Protein AF-A0A351IXA3-F1 (afdb_monomer_lite)

Foldseek 3Di:
DPWDKPVRLLVLQVWDKDDDIDTADEEEADLVPAQESYEHQQADDPVDTSLVCQQVCVVGYQEYEECDDDPHPHMYTHHVHSVVSVVSVD

Sequence (90 aa):
MTPLSLRSIAFHLEGTLLGEDCVVDTVGIDSRTLPRGGLFVALIGERNDGHDFIPSLVGRAEAVICQRKVDADIPQIVVLDTVEALGKLA

Secondary structure (DSSP, 8-state):
---EEHHHHHHHTTPEEES---EESEEES-TTTPPTTEEEE--B-SS-BGGGGGGGGTTT-SEEEESS--SSSS-EEE-S-HHHHHHHH-

Structure (mmCIF, N/CA/C/O backbone):
data_AF-A0A351IXA3-F1
#
_entry.id   AF-A0A351IXA3-F1
#
loop_
_atom_site.group_PDB
_atom_site.id
_atom_site.type_symbol
_atom_site.label_atom_id
_atom_site.label_alt_id
_atom_site.label_comp_id
_atom_site.label_asym_id
_atom_site.label_entity_id
_atom_site.label_seq_id
_atom_site.pdbx_PDB_ins_code
_atom_site.Cartn_x
_atom_site.Cartn_y
_atom_site.Cartn_z
_atom_site.occupancy
_atom_site.B_iso_or_equiv
_atom_site.auth_seq_id
_atom_site.auth_comp_id
_atom_site.auth_asym_id
_atom_site.auth_atom_id
_atom_site.pdbx_PDB_model_num
ATOM 1 N N . MET A 1 1 ? -1.303 5.193 16.237 1.00 56.06 1 MET A N 1
ATOM 2 C CA . MET A 1 1 ? -1.796 5.552 14.894 1.00 56.06 1 MET A CA 1
ATOM 3 C C . MET A 1 1 ? -3.258 5.168 14.839 1.00 56.06 1 MET A C 1
ATOM 5 O O . MET A 1 1 ? -3.616 4.162 15.438 1.00 56.06 1 MET A O 1
ATOM 9 N N . THR A 1 2 ? -4.106 6.007 14.255 1.00 63.16 2 THR A N 1
ATOM 10 C CA . THR A 1 2 ? -5.534 5.707 14.120 1.00 63.16 2 THR A CA 1
ATOM 11 C C . THR A 1 2 ? -5.694 4.642 13.033 1.00 63.16 2 THR A C 1
ATOM 13 O O . THR A 1 2 ? -5.126 4.844 11.961 1.00 63.16 2 THR A O 1
ATOM 16 N N . PRO A 1 3 ? -6.415 3.537 13.277 1.00 74.25 3 PRO A N 1
ATOM 17 C CA . PRO A 1 3 ? -6.688 2.545 12.242 1.00 74.25 3 PRO A CA 1
ATOM 18 C C . PRO A 1 3 ? -7.365 3.205 11.033 1.00 74.25 3 PRO A C 1
ATOM 20 O O . PRO A 1 3 ? -8.360 3.919 11.195 1.00 74.25 3 PRO A O 1
ATOM 23 N N . LEU A 1 4 ? -6.821 2.991 9.833 1.00 85.94 4 LEU A N 1
ATOM 24 C CA . LEU A 1 4 ? -7.340 3.546 8.578 1.00 85.94 4 LEU A CA 1
ATOM 25 C C . LEU A 1 4 ? -7.863 2.417 7.693 1.00 85.94 4 LEU A C 1
ATOM 27 O O . LEU A 1 4 ? -7.203 1.391 7.543 1.00 85.94 4 LEU A O 1
ATOM 31 N N . SER A 1 5 ? -9.040 2.607 7.090 1.00 94.19 5 SER A N 1
ATOM 32 C CA . SER A 1 5 ? -9.554 1.649 6.111 1.00 94.19 5 SER A CA 1
ATOM 33 C C . SER A 1 5 ? -8.897 1.838 4.747 1.00 94.19 5 SER A C 1
ATOM 35 O O . SER A 1 5 ? -8.606 2.973 4.343 1.00 94.19 5 SER A O 1
ATOM 37 N N . LEU A 1 6 ? -8.721 0.747 4.001 1.00 95.56 6 LEU A N 1
ATOM 38 C CA . LEU A 1 6 ? -8.195 0.795 2.636 1.00 95.56 6 LEU A CA 1
ATOM 39 C C . LEU A 1 6 ? -9.033 1.696 1.741 1.00 95.56 6 LEU A C 1
ATOM 41 O O . LEU A 1 6 ? -8.483 2.408 0.909 1.00 95.56 6 LEU A O 1
ATOM 45 N N . ARG A 1 7 ? -10.355 1.712 1.920 1.00 96.19 7 ARG A N 1
ATOM 46 C CA . ARG A 1 7 ? -11.244 2.591 1.160 1.00 96.19 7 ARG A CA 1
ATOM 47 C C . ARG A 1 7 ? -10.962 4.070 1.411 1.00 96.19 7 ARG A C 1
ATOM 49 O O . ARG A 1 7 ? -10.985 4.854 0.465 1.00 96.19 7 ARG A O 1
ATOM 56 N N . SER A 1 8 ? -10.695 4.449 2.661 1.00 94.38 8 SER A N 1
ATOM 57 C CA . SER A 1 8 ? -10.344 5.830 3.014 1.00 94.38 8 SER A CA 1
ATOM 58 C C . SER A 1 8 ? -8.985 6.211 2.426 1.00 94.38 8 SER A C 1
ATOM 60 O O . SER A 1 8 ? -8.836 7.278 1.832 1.00 94.38 8 SER A O 1
ATOM 62 N N . ILE A 1 9 ? -8.016 5.295 2.514 1.00 94.81 9 ILE A N 1
ATOM 63 C CA . ILE A 1 9 ? -6.685 5.465 1.927 1.00 94.81 9 ILE A CA 1
ATOM 64 C C . ILE A 1 9 ? -6.787 5.608 0.406 1.00 94.81 9 ILE A C 1
ATOM 66 O O . ILE A 1 9 ? -6.288 6.577 -0.150 1.00 94.81 9 ILE A O 1
ATOM 70 N N . ALA A 1 10 ? -7.490 4.702 -0.272 1.00 96.19 10 ALA A N 1
ATOM 71 C CA . ALA A 1 10 ? -7.691 4.750 -1.716 1.00 96.19 10 ALA A CA 1
ATOM 72 C C . ALA A 1 10 ? -8.351 6.066 -2.149 1.00 96.19 10 ALA A C 1
ATOM 74 O O . ALA A 1 10 ? -7.891 6.688 -3.100 1.00 96.19 10 ALA A O 1
ATOM 75 N N . PHE A 1 11 ? -9.366 6.535 -1.416 1.00 94.81 11 PHE A N 1
ATOM 76 C CA . PHE A 1 11 ? -9.998 7.826 -1.682 1.00 94.81 11 PHE A CA 1
ATOM 77 C C . PHE A 1 11 ? -9.013 8.996 -1.550 1.00 94.81 11 PHE A C 1
ATOM 79 O O . PHE A 1 11 ? -8.967 9.854 -2.426 1.00 94.81 11 PHE A O 1
ATOM 86 N N . HIS A 1 12 ? -8.202 9.022 -0.488 1.00 94.50 12 HIS A N 1
ATOM 87 C CA . HIS A 1 12 ? -7.216 10.082 -0.264 1.00 94.50 12 HIS A CA 1
ATOM 88 C C . HIS A 1 12 ? -6.083 10.079 -1.301 1.00 94.50 12 HIS A C 1
ATOM 90 O O . HIS A 1 12 ? -5.576 11.132 -1.677 1.00 94.50 12 HIS A O 1
ATOM 96 N N . LEU A 1 13 ? -5.702 8.893 -1.772 1.00 95.31 13 LEU A N 1
ATOM 97 C CA . LEU A 1 13 ? -4.650 8.702 -2.768 1.00 95.31 13 LEU A CA 1
ATOM 98 C C . LEU A 1 13 ? -5.143 8.818 -4.211 1.00 95.31 13 LEU A C 1
ATOM 100 O O . LEU A 1 13 ? -4.345 8.627 -5.126 1.00 95.31 13 LEU A O 1
ATOM 104 N N . GLU A 1 14 ? -6.437 9.082 -4.418 1.00 95.38 14 GLU A N 1
ATOM 105 C CA . GLU A 1 14 ? -7.075 9.065 -5.743 1.00 95.38 14 GLU A CA 1
ATOM 106 C C . GLU A 1 14 ? -6.847 7.720 -6.468 1.00 95.38 14 GLU A C 1
ATOM 108 O O . GLU A 1 14 ? -6.748 7.637 -7.692 1.00 95.38 14 GLU A O 1
ATOM 113 N N . GLY A 1 15 ? -6.739 6.647 -5.679 1.00 95.38 15 GLY A N 1
ATOM 114 C CA . GLY A 1 15 ? -6.480 5.286 -6.118 1.00 95.38 15 GLY A CA 1
ATOM 115 C C . GLY A 1 15 ? -7.745 4.440 -6.222 1.00 95.38 15 GLY A C 1
ATOM 116 O O . GLY A 1 15 ? -8.808 4.759 -5.689 1.00 95.38 15 GLY A O 1
ATOM 117 N N . THR A 1 16 ? -7.615 3.301 -6.894 1.00 97.38 16 THR A N 1
ATOM 118 C CA . THR A 1 16 ? -8.683 2.306 -7.027 1.00 97.38 16 THR A CA 1
ATOM 119 C C . THR A 1 16 ? -8.424 1.132 -6.091 1.00 97.38 16 THR A C 1
ATOM 121 O O . THR A 1 16 ? -7.421 0.438 -6.238 1.00 97.38 16 THR A O 1
ATOM 124 N N . LEU A 1 17 ? -9.342 0.887 -5.152 1.00 97.44 17 LEU A N 1
ATOM 125 C CA . LEU A 1 17 ? -9.324 -0.315 -4.317 1.00 97.44 17 LEU A CA 1
ATOM 126 C C . LEU A 1 17 ? -9.807 -1.531 -5.122 1.00 97.44 17 LEU A C 1
ATOM 128 O O . LEU A 1 17 ? -10.910 -1.528 -5.670 1.00 97.44 17 LEU A O 1
ATOM 132 N N . LEU A 1 18 ? -8.987 -2.576 -5.150 1.00 96.88 18 LEU A N 1
ATOM 133 C CA . LEU A 1 18 ? -9.279 -3.899 -5.685 1.00 96.88 18 LEU A CA 1
ATOM 134 C C . LEU A 1 18 ? -9.252 -4.916 -4.539 1.00 96.88 18 LEU A C 1
ATOM 136 O O . LEU A 1 18 ? -8.257 -5.009 -3.825 1.00 96.88 18 LEU A O 1
ATOM 140 N N . GLY A 1 19 ? -10.314 -5.708 -4.398 1.00 94.69 19 GLY A N 1
ATOM 141 C CA . GLY A 1 19 ? -10.457 -6.676 -3.306 1.00 94.69 19 GLY A CA 1
ATOM 142 C C . GLY A 1 19 ? -11.306 -6.145 -2.152 1.00 94.69 19 GLY A C 1
ATOM 143 O O . GLY A 1 19 ? -12.106 -5.224 -2.331 1.00 94.69 19 GLY A O 1
ATOM 144 N N . GLU A 1 20 ? -11.170 -6.770 -0.985 1.00 93.00 20 GLU A N 1
ATOM 145 C CA . GLU A 1 20 ? -11.949 -6.426 0.207 1.00 93.00 20 GLU A CA 1
ATOM 146 C C . GLU A 1 20 ? -11.381 -5.198 0.932 1.00 93.00 20 GLU A C 1
ATOM 148 O O . GLU A 1 20 ? -10.174 -4.965 0.946 1.00 93.00 20 GLU A O 1
ATOM 153 N N . ASP A 1 21 ? -12.266 -4.402 1.537 1.00 94.81 21 ASP A N 1
ATOM 154 C CA . ASP A 1 21 ? -11.868 -3.295 2.408 1.00 94.81 21 ASP A CA 1
ATOM 155 C C . ASP A 1 21 ? -11.454 -3.852 3.773 1.00 94.81 21 ASP A C 1
ATOM 157 O O . ASP A 1 21 ? -12.206 -4.603 4.399 1.00 94.81 21 ASP A O 1
ATOM 161 N N . CYS A 1 22 ? -10.271 -3.473 4.244 1.00 92.75 22 CYS A N 1
ATOM 162 C CA . CYS A 1 22 ? -9.764 -3.856 5.555 1.00 92.75 22 CYS A CA 1
ATOM 163 C C . CYS A 1 22 ? -9.148 -2.651 6.269 1.00 92.75 22 CYS A C 1
ATOM 165 O O . CYS A 1 22 ? -9.039 -1.555 5.715 1.00 92.75 22 CYS A O 1
ATOM 167 N N . VAL A 1 23 ? -8.786 -2.846 7.531 1.00 92.94 23 VAL A N 1
ATOM 168 C CA . VAL A 1 23 ? -8.153 -1.823 8.359 1.00 92.94 23 VAL A CA 1
ATOM 169 C C . VAL A 1 23 ? -6.668 -2.126 8.462 1.00 92.94 23 VAL A C 1
ATOM 171 O O . VAL A 1 23 ? -6.289 -3.262 8.737 1.00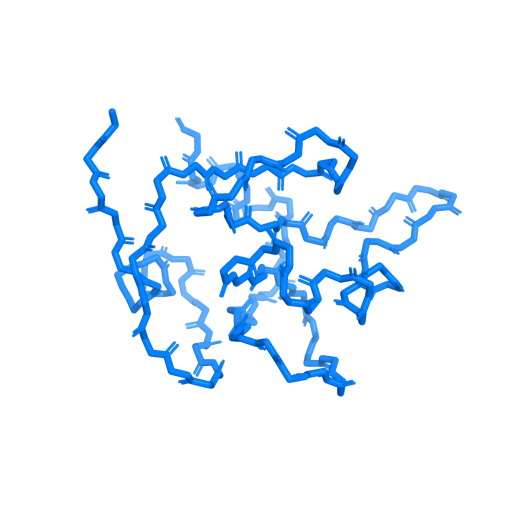 92.94 23 VAL A O 1
ATOM 174 N N . VAL A 1 24 ? -5.844 -1.100 8.270 1.00 92.50 24 VAL A N 1
ATOM 175 C CA . VAL A 1 24 ? -4.391 -1.185 8.409 1.00 92.50 24 VAL A CA 1
ATOM 176 C C . VAL A 1 24 ? -3.898 -0.237 9.492 1.00 92.50 24 VAL A C 1
ATOM 178 O O . VAL A 1 24 ? -4.405 0.878 9.656 1.00 92.50 24 VAL A O 1
ATOM 181 N N . ASP A 1 25 ? -2.879 -0.690 10.217 1.00 89.06 25 ASP A N 1
ATOM 182 C CA . ASP A 1 25 ? -2.316 0.040 11.358 1.00 89.06 25 ASP A CA 1
ATOM 183 C C . ASP A 1 25 ? -0.980 0.702 11.025 1.00 89.06 25 ASP A C 1
ATOM 185 O O . ASP A 1 25 ? -0.565 1.657 11.683 1.00 89.06 25 ASP A O 1
ATOM 189 N N . THR A 1 26 ? -0.281 0.173 10.020 1.00 89.50 26 THR A N 1
ATOM 190 C CA . THR A 1 26 ? 1.060 0.614 9.634 1.00 89.50 26 THR A CA 1
ATOM 191 C C . THR A 1 26 ? 1.217 0.607 8.124 1.00 89.50 26 THR A C 1
ATOM 193 O O . THR A 1 26 ? 0.593 -0.189 7.427 1.00 89.50 26 THR A O 1
ATOM 196 N N . VAL A 1 27 ? 2.076 1.490 7.622 1.00 91.94 27 VAL A N 1
ATOM 197 C CA . VAL A 1 27 ? 2.465 1.558 6.211 1.00 91.94 27 VAL A CA 1
ATOM 198 C C . VAL A 1 27 ? 3.971 1.333 6.132 1.00 91.94 27 VAL A C 1
ATOM 200 O O . VAL A 1 27 ? 4.718 1.880 6.945 1.00 91.94 27 VAL A O 1
ATOM 203 N N . GLY A 1 28 ? 4.432 0.530 5.175 1.00 91.69 28 GLY A N 1
ATOM 204 C CA . GLY A 1 28 ? 5.854 0.249 4.997 1.00 91.69 28 GLY A CA 1
ATOM 205 C C . GLY A 1 28 ? 6.231 -0.067 3.555 1.00 91.69 28 GLY A C 1
ATOM 206 O O . GLY A 1 28 ? 5.409 -0.506 2.761 1.00 91.69 28 GLY A O 1
ATOM 207 N N . ILE A 1 29 ? 7.502 0.156 3.222 1.00 91.56 29 ILE A N 1
ATOM 208 C CA . ILE A 1 29 ? 8.063 -0.045 1.871 1.00 91.56 29 ILE A CA 1
ATOM 209 C C . ILE A 1 29 ? 9.036 -1.231 1.801 1.00 91.56 29 ILE A C 1
ATOM 211 O O . ILE A 1 29 ? 9.502 -1.591 0.725 1.00 91.56 29 ILE A O 1
ATOM 215 N N . ASP A 1 30 ? 9.368 -1.838 2.945 1.00 89.50 30 ASP A N 1
ATOM 216 C CA . ASP A 1 30 ? 10.244 -3.007 3.034 1.00 89.50 30 ASP A CA 1
ATOM 217 C C . ASP A 1 30 ? 9.438 -4.203 3.550 1.00 89.50 30 ASP A C 1
ATOM 219 O O . ASP A 1 30 ? 9.004 -4.247 4.703 1.00 89.50 30 ASP A O 1
ATOM 223 N N . SER A 1 31 ? 9.240 -5.192 2.680 1.00 84.06 31 SER A N 1
ATOM 224 C CA . SER A 1 31 ? 8.485 -6.414 2.976 1.00 84.06 31 SER A CA 1
ATOM 225 C C . SER A 1 31 ? 9.115 -7.252 4.093 1.00 84.06 31 SER A C 1
ATOM 227 O O . SER A 1 31 ? 8.443 -8.099 4.681 1.00 84.06 31 SER A O 1
ATOM 229 N N . ARG A 1 32 ? 10.398 -7.025 4.410 1.00 85.00 32 ARG A N 1
ATOM 230 C CA . ARG A 1 32 ? 11.142 -7.757 5.446 1.00 85.00 32 ARG A CA 1
ATOM 231 C C . ARG A 1 32 ? 10.882 -7.227 6.852 1.00 85.00 32 ARG A C 1
ATOM 233 O O . ARG A 1 32 ? 11.105 -7.964 7.810 1.00 85.00 32 ARG A O 1
ATOM 240 N N . THR A 1 33 ? 10.455 -5.972 6.984 1.00 87.69 33 THR A N 1
ATOM 241 C CA . THR A 1 33 ? 10.228 -5.311 8.281 1.00 87.69 33 THR A CA 1
ATOM 242 C C . THR A 1 33 ? 8.764 -4.950 8.524 1.00 87.69 33 THR A C 1
ATOM 244 O O . THR A 1 33 ? 8.428 -4.520 9.627 1.00 87.69 33 THR A O 1
ATOM 247 N N . LEU A 1 34 ? 7.892 -5.143 7.528 1.00 89.12 34 LEU A N 1
ATOM 248 C CA . LEU A 1 34 ? 6.464 -4.872 7.641 1.00 89.12 34 LEU A CA 1
ATOM 249 C C . LEU A 1 34 ? 5.810 -5.806 8.683 1.00 89.12 34 LEU A C 1
ATOM 251 O O . LEU A 1 34 ? 5.905 -7.031 8.550 1.00 89.12 34 LEU A O 1
ATOM 255 N N . PRO A 1 35 ? 5.152 -5.265 9.724 1.00 86.31 35 PRO A N 1
ATOM 256 C CA . PRO A 1 35 ? 4.461 -6.077 10.716 1.00 86.31 35 PRO A CA 1
ATOM 257 C C . PRO A 1 35 ? 3.141 -6.636 10.159 1.00 86.31 35 PRO A C 1
ATOM 259 O O . PRO A 1 35 ? 2.633 -6.194 9.127 1.00 86.31 35 PRO A O 1
ATOM 262 N N . ARG A 1 36 ? 2.545 -7.590 10.888 1.00 83.06 36 ARG A N 1
ATOM 263 C CA . ARG A 1 36 ? 1.145 -7.993 10.661 1.00 83.06 36 ARG A CA 1
ATOM 264 C C . ARG A 1 36 ? 0.230 -6.774 10.801 1.00 83.06 36 ARG A C 1
ATOM 266 O O . ARG A 1 36 ? 0.505 -5.922 11.642 1.00 83.06 36 ARG A O 1
ATOM 273 N N . GLY A 1 37 ? -0.838 -6.693 10.009 1.00 83.94 37 GLY A N 1
ATOM 274 C CA . GLY A 1 37 ? -1.663 -5.478 9.963 1.00 83.94 37 GLY A CA 1
ATOM 275 C C . GLY A 1 37 ? -1.105 -4.377 9.045 1.00 83.94 37 GLY A C 1
ATOM 276 O O . GLY A 1 37 ? -1.605 -3.252 9.057 1.00 83.94 37 GLY A O 1
ATOM 277 N N . GLY A 1 38 ? -0.020 -4.657 8.313 1.00 92.19 38 GLY A N 1
ATOM 278 C CA . GLY A 1 38 ? 0.695 -3.670 7.510 1.00 92.19 38 GLY A CA 1
ATOM 279 C C . GLY A 1 38 ? 0.177 -3.516 6.080 1.00 92.19 38 GLY A C 1
ATOM 280 O O . GLY A 1 38 ? -0.223 -4.488 5.435 1.00 92.19 38 GLY A O 1
ATOM 281 N N . LEU A 1 39 ? 0.268 -2.283 5.582 1.00 94.69 39 LEU A N 1
ATOM 282 C CA . LEU A 1 39 ? 0.080 -1.886 4.190 1.00 94.69 39 LEU A CA 1
ATOM 283 C C . LEU A 1 39 ? 1.445 -1.742 3.511 1.00 94.69 39 LEU A C 1
ATOM 285 O O . LEU A 1 39 ? 2.239 -0.872 3.877 1.00 94.69 39 LEU A O 1
ATOM 289 N N . PHE A 1 40 ? 1.726 -2.584 2.519 1.00 95.81 40 PHE A N 1
ATOM 290 C CA . PHE A 1 40 ? 2.980 -2.515 1.767 1.00 95.81 40 PHE A CA 1
ATOM 291 C C . PHE A 1 40 ? 2.880 -1.537 0.594 1.00 95.81 40 PHE A C 1
ATOM 293 O O . PHE A 1 40 ? 1.929 -1.612 -0.173 1.00 95.81 40 PHE A O 1
ATOM 300 N N . VA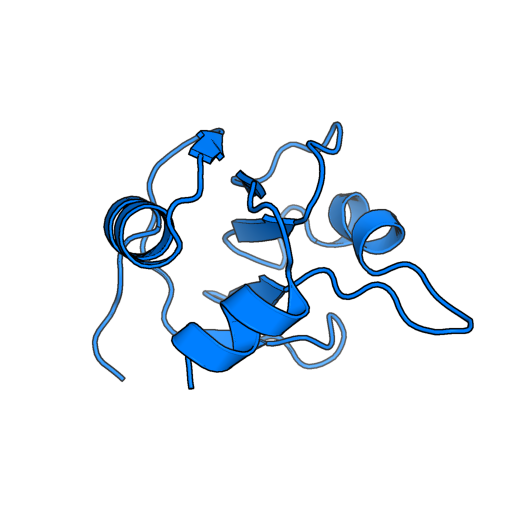L A 1 41 ? 3.873 -0.675 0.381 1.00 95.81 41 VAL A N 1
ATOM 301 C CA . VAL A 1 41 ? 3.939 0.206 -0.797 1.00 95.81 41 VAL A CA 1
ATOM 302 C C . VAL A 1 41 ? 4.978 -0.321 -1.784 1.00 95.81 41 VAL A C 1
ATOM 304 O O . VAL A 1 41 ? 6.179 -0.295 -1.515 1.00 95.81 41 VAL A O 1
ATOM 307 N N . ALA A 1 42 ? 4.514 -0.784 -2.943 1.00 95.56 42 ALA A N 1
ATOM 308 C CA . ALA A 1 42 ? 5.346 -1.330 -4.007 1.00 95.56 42 ALA A CA 1
ATOM 309 C C . ALA A 1 42 ? 6.030 -0.210 -4.807 1.00 95.56 42 ALA A C 1
ATOM 311 O O . ALA A 1 42 ? 5.523 0.241 -5.829 1.00 95.56 42 ALA A O 1
ATOM 312 N N . LEU A 1 43 ? 7.196 0.235 -4.337 1.00 93.56 43 LEU A N 1
ATOM 313 C CA . LEU A 1 43 ? 8.017 1.224 -5.039 1.00 93.56 43 LEU A CA 1
ATOM 314 C C . LEU A 1 43 ? 8.831 0.584 -6.171 1.00 93.56 43 LEU A C 1
ATOM 316 O O . LEU A 1 43 ? 9.391 -0.501 -6.007 1.00 93.56 43 LEU A O 1
ATOM 320 N N . ILE A 1 44 ? 8.968 1.295 -7.290 1.00 90.06 44 ILE A N 1
ATOM 321 C CA . ILE A 1 44 ? 9.911 0.945 -8.358 1.00 90.06 44 ILE A CA 1
ATOM 322 C C . ILE A 1 44 ? 11.241 1.648 -8.071 1.00 90.06 44 ILE A C 1
ATOM 324 O O . ILE A 1 44 ? 11.333 2.872 -8.136 1.00 90.06 44 ILE A O 1
ATOM 328 N N . GLY A 1 45 ? 12.268 0.878 -7.718 1.00 86.25 45 GLY A N 1
ATOM 329 C CA . GLY A 1 45 ? 13.636 1.370 -7.556 1.00 86.25 45 GLY A CA 1
ATOM 330 C C . GLY A 1 45 ? 14.494 1.112 -8.796 1.00 86.25 45 GLY A C 1
ATOM 331 O O . GLY A 1 45 ? 14.100 0.382 -9.699 1.00 86.25 45 GLY A O 1
ATOM 332 N N . GLU A 1 46 ? 15.723 1.639 -8.817 1.00 84.81 46 GLU A N 1
ATOM 333 C CA . GLU A 1 46 ? 16.643 1.455 -9.959 1.00 84.81 46 GLU A CA 1
ATOM 334 C C . GLU A 1 46 ? 17.005 -0.013 -10.241 1.00 84.81 46 GLU A C 1
ATOM 336 O O . GLU A 1 46 ? 17.347 -0.366 -11.366 1.00 84.81 46 GLU A O 1
AT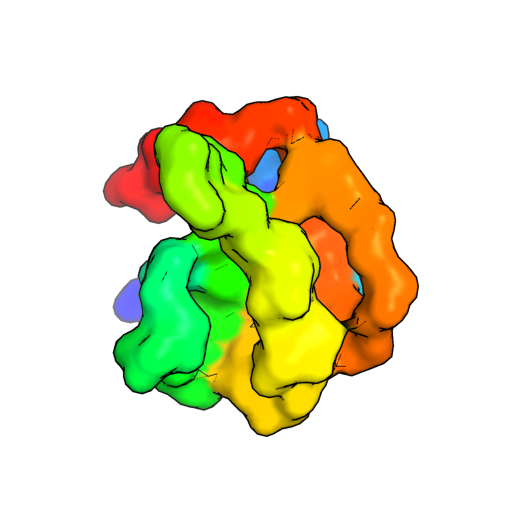OM 341 N N . ARG A 1 47 ? 16.982 -0.868 -9.209 1.00 86.75 47 ARG A N 1
ATOM 342 C CA . ARG A 1 47 ? 17.408 -2.276 -9.300 1.00 86.75 47 ARG A CA 1
ATOM 343 C C . ARG A 1 47 ? 16.303 -3.291 -9.042 1.00 86.75 47 ARG A C 1
ATOM 345 O O . ARG A 1 47 ? 16.479 -4.447 -9.401 1.00 86.75 47 ARG A O 1
ATOM 352 N N . ASN A 1 48 ? 15.225 -2.890 -8.376 1.00 87.81 48 ASN A N 1
ATOM 353 C CA . ASN A 1 48 ? 14.179 -3.796 -7.914 1.00 87.81 48 ASN A CA 1
ATOM 354 C C . ASN A 1 48 ? 12.815 -3.152 -8.142 1.00 87.81 48 ASN A C 1
ATOM 356 O O . ASN A 1 48 ? 12.640 -1.971 -7.835 1.00 87.81 48 ASN A O 1
ATOM 360 N N . ASP A 1 49 ? 11.855 -3.944 -8.604 1.00 91.00 49 ASP A N 1
ATOM 361 C CA . ASP A 1 49 ? 10.455 -3.552 -8.667 1.00 91.00 49 ASP A CA 1
ATOM 362 C C . ASP A 1 49 ? 9.706 -4.146 -7.459 1.00 91.00 49 ASP A C 1
ATOM 364 O O . ASP A 1 49 ? 9.614 -5.362 -7.294 1.00 91.00 49 ASP A O 1
ATOM 368 N N . GLY A 1 50 ? 9.162 -3.282 -6.596 1.00 89.88 50 GLY A N 1
ATOM 369 C CA . GLY A 1 50 ? 8.349 -3.663 -5.441 1.00 89.88 50 GLY A CA 1
ATOM 370 C C . GLY A 1 50 ? 7.163 -4.569 -5.791 1.00 89.88 50 GLY A C 1
ATOM 371 O O . GLY A 1 50 ? 6.729 -5.368 -4.960 1.00 89.88 50 GLY A O 1
ATOM 372 N N . HIS A 1 51 ? 6.655 -4.482 -7.023 1.00 93.50 51 HIS A N 1
ATOM 373 C CA . HIS A 1 51 ? 5.519 -5.272 -7.491 1.00 93.50 51 HIS A CA 1
ATOM 374 C C . HIS A 1 51 ? 5.838 -6.769 -7.555 1.00 93.50 51 HIS A C 1
ATOM 376 O O . HIS A 1 51 ? 4.958 -7.590 -7.295 1.00 93.50 51 HIS A O 1
ATOM 382 N N . ASP A 1 52 ? 7.098 -7.126 -7.816 1.00 93.44 52 ASP A N 1
ATOM 383 C CA . ASP A 1 52 ? 7.544 -8.521 -7.889 1.00 93.44 52 ASP A CA 1
ATOM 384 C C . ASP A 1 52 ? 7.450 -9.223 -6.523 1.00 93.44 52 ASP A C 1
ATOM 386 O O . ASP A 1 52 ? 7.381 -10.450 -6.442 1.00 93.44 52 ASP A O 1
ATOM 390 N N . PHE A 1 53 ? 7.388 -8.451 -5.433 1.00 90.81 53 PHE A N 1
ATOM 391 C CA . PHE A 1 53 ? 7.249 -8.976 -4.077 1.00 90.81 53 PHE A CA 1
ATOM 392 C C . PHE A 1 53 ? 5.794 -9.174 -3.644 1.00 90.81 53 PHE A C 1
ATOM 394 O O . PHE A 1 53 ? 5.568 -9.876 -2.657 1.00 90.81 53 PHE A O 1
ATOM 401 N N . ILE A 1 54 ? 4.807 -8.624 -4.360 1.00 94.00 54 ILE A N 1
ATOM 402 C CA . ILE A 1 54 ? 3.387 -8.694 -3.970 1.00 94.00 54 ILE A CA 1
ATOM 403 C C . ILE A 1 54 ? 2.905 -10.142 -3.753 1.00 94.00 54 ILE A C 1
ATOM 405 O O . ILE A 1 54 ? 2.300 -10.397 -2.710 1.00 94.00 54 ILE A O 1
ATOM 409 N N . PRO A 1 55 ? 3.223 -11.130 -4.617 1.00 94.31 55 PRO A N 1
ATOM 410 C CA . PRO A 1 55 ? 2.807 -12.516 -4.382 1.00 94.31 55 PRO A CA 1
ATOM 411 C C . PRO A 1 55 ? 3.364 -13.113 -3.081 1.00 94.31 55 PRO A C 1
ATOM 413 O O . PRO A 1 55 ? 2.723 -13.950 -2.453 1.00 94.31 55 PRO A O 1
ATOM 416 N N . SER A 1 56 ? 4.545 -12.665 -2.638 1.00 92.00 56 SER A N 1
ATOM 417 C CA . SER A 1 56 ? 5.165 -13.137 -1.391 1.00 92.00 56 SER A CA 1
ATOM 418 C C . SER A 1 56 ? 4.540 -12.538 -0.124 1.00 92.00 56 SER A C 1
ATOM 420 O O . SER A 1 56 ? 4.811 -13.016 0.980 1.00 92.00 56 SER A O 1
ATOM 422 N N . LEU A 1 57 ? 3.714 -11.499 -0.276 1.00 92.00 57 LEU A N 1
ATOM 423 C CA . LEU A 1 57 ? 3.058 -10.790 0.820 1.00 92.00 57 LEU A CA 1
ATOM 424 C C . LEU A 1 57 ? 1.688 -11.364 1.186 1.00 92.00 57 LEU A C 1
ATOM 426 O O . LEU A 1 57 ? 1.153 -10.996 2.232 1.00 92.00 57 LEU A O 1
ATOM 430 N N . VAL A 1 58 ? 1.146 -12.284 0.384 1.00 92.25 58 VAL A N 1
ATOM 431 C CA . VAL A 1 58 ? -0.113 -12.979 0.684 1.00 92.25 58 VAL A CA 1
ATOM 432 C C . VAL A 1 58 ? 0.004 -13.684 2.042 1.00 92.25 58 VAL A C 1
ATOM 434 O O . VAL A 1 58 ? 0.904 -14.495 2.270 1.00 92.25 58 VAL A O 1
ATOM 437 N N . GLY A 1 59 ? -0.876 -13.325 2.980 1.00 88.38 59 GLY A N 1
ATOM 438 C CA . GLY A 1 59 ? -0.862 -13.822 4.362 1.00 88.38 59 GLY A CA 1
ATOM 439 C C . GLY A 1 59 ? 0.213 -13.211 5.279 1.00 88.38 59 GLY A C 1
ATOM 440 O O . GLY A 1 59 ? 0.341 -13.637 6.430 1.00 88.38 59 GLY A O 1
ATOM 441 N N . ARG A 1 60 ? 0.995 -12.233 4.798 1.00 89.75 60 ARG A N 1
ATOM 442 C CA . ARG A 1 60 ? 1.979 -11.466 5.589 1.00 89.75 60 ARG A CA 1
ATOM 443 C C . ARG A 1 60 ? 1.575 -10.005 5.771 1.00 89.75 60 ARG A C 1
ATOM 445 O O . ARG A 1 60 ? 1.713 -9.488 6.876 1.00 89.75 60 ARG A O 1
ATOM 452 N N . ALA A 1 61 ? 1.106 -9.372 4.698 1.00 93.00 61 ALA A N 1
ATOM 453 C CA . ALA A 1 61 ? 0.540 -8.028 4.697 1.00 93.00 61 ALA A CA 1
ATOM 454 C C . ALA A 1 61 ? -0.986 -8.107 4.566 1.00 93.00 61 ALA A C 1
ATOM 456 O O . ALA A 1 61 ? -1.506 -9.070 4.003 1.00 93.00 61 ALA A O 1
ATOM 457 N N . GLU A 1 62 ? -1.688 -7.086 5.055 1.00 94.88 62 GLU A N 1
ATOM 458 C CA . GLU A 1 62 ? -3.147 -6.991 4.899 1.00 94.88 62 GLU A CA 1
ATOM 459 C C . GLU A 1 62 ? -3.534 -6.468 3.517 1.00 94.88 62 GLU A C 1
ATOM 461 O O . GLU A 1 62 ? -4.593 -6.800 2.995 1.00 94.88 62 GLU A O 1
ATOM 466 N N . ALA A 1 63 ? -2.679 -5.630 2.928 1.00 95.88 63 ALA A N 1
ATOM 467 C CA . ALA A 1 63 ? -2.917 -5.014 1.634 1.00 95.88 63 ALA A CA 1
ATOM 468 C C . ALA A 1 63 ? -1.628 -4.452 1.030 1.00 95.88 63 ALA A C 1
ATOM 470 O O . ALA A 1 63 ? -0.599 -4.318 1.706 1.00 95.88 63 ALA A O 1
ATOM 471 N N . VAL A 1 64 ? -1.709 -4.059 -0.241 1.00 96.81 64 VAL A N 1
ATOM 472 C CA . VAL A 1 64 ? -0.616 -3.403 -0.967 1.00 96.81 64 VAL A CA 1
ATOM 473 C C . VAL A 1 64 ? -1.081 -2.134 -1.689 1.00 96.81 64 VAL A C 1
ATOM 475 O O . VAL A 1 64 ? -2.207 -2.063 -2.169 1.00 96.81 64 VAL A O 1
ATOM 478 N N . ILE A 1 65 ? -0.206 -1.139 -1.816 1.00 96.94 65 ILE A N 1
ATOM 479 C CA . ILE A 1 65 ? -0.330 -0.019 -2.756 1.00 96.94 65 ILE A CA 1
ATOM 480 C C . ILE A 1 65 ? 0.609 -0.302 -3.926 1.00 96.94 65 ILE A C 1
ATOM 482 O O . ILE A 1 65 ? 1.783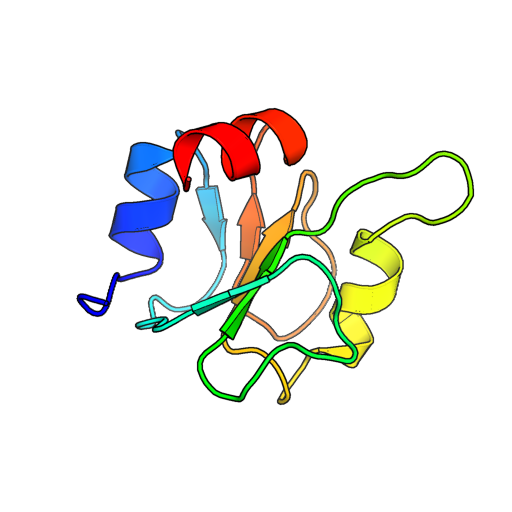 -0.607 -3.717 1.00 96.94 65 ILE A O 1
ATOM 486 N N . CYS A 1 66 ? 0.107 -0.198 -5.151 1.00 96.75 66 CYS A N 1
ATOM 487 C CA . CYS A 1 66 ? 0.851 -0.518 -6.366 1.00 96.75 66 CYS A CA 1
ATOM 488 C C . CYS A 1 66 ? 0.453 0.406 -7.524 1.00 96.75 66 CYS A C 1
ATOM 490 O O . CYS A 1 66 ? -0.619 1.002 -7.511 1.00 96.75 66 CYS A O 1
ATOM 492 N N . GLN A 1 67 ? 1.308 0.532 -8.538 1.00 95.88 67 GLN A N 1
ATOM 493 C CA . GLN A 1 67 ? 0.995 1.283 -9.762 1.00 95.88 67 GLN A CA 1
ATOM 494 C C . GLN A 1 67 ? 0.188 0.464 -10.773 1.00 95.88 67 GLN A C 1
ATOM 496 O O . GLN A 1 67 ? -0.433 1.003 -11.688 1.00 95.88 67 GLN A O 1
ATOM 501 N N . ARG A 1 68 ? 0.211 -0.863 -10.636 1.00 95.00 68 ARG A N 1
ATOM 502 C CA . ARG A 1 68 ? -0.495 -1.794 -11.516 1.00 95.00 68 ARG A CA 1
ATOM 503 C C . ARG A 1 68 ? -1.032 -2.970 -10.721 1.00 95.00 68 ARG A C 1
ATOM 505 O O . ARG A 1 68 ? -0.361 -3.455 -9.813 1.00 95.00 68 ARG A O 1
ATOM 512 N N . LYS A 1 69 ? -2.202 -3.467 -11.130 1.00 95.56 69 LYS A N 1
ATOM 513 C CA . LYS A 1 69 ? -2.766 -4.709 -10.597 1.00 95.56 69 LYS A CA 1
ATOM 514 C C . LYS A 1 69 ? -1.773 -5.855 -10.808 1.00 95.56 69 LYS A C 1
ATOM 516 O O . LYS A 1 69 ? -1.336 -6.090 -11.936 1.00 95.56 69 LYS A O 1
ATOM 521 N N . VAL A 1 70 ? -1.487 -6.593 -9.744 1.00 95.75 70 VAL A N 1
ATOM 522 C CA . VAL A 1 70 ? -0.758 -7.865 -9.789 1.00 95.75 70 VAL A CA 1
ATOM 523 C C . VAL A 1 70 ? -1.740 -9.007 -9.545 1.00 95.75 70 VAL A C 1
ATOM 525 O O . VAL A 1 70 ? -2.721 -8.844 -8.826 1.00 95.75 70 VAL A O 1
ATOM 528 N N . ASP A 1 71 ? -1.528 -10.159 -10.174 1.00 94.81 71 ASP A N 1
ATOM 529 C CA . ASP A 1 71 ? -2.359 -11.337 -9.925 1.00 94.81 71 ASP A CA 1
ATOM 530 C C . ASP A 1 71 ? -1.929 -12.005 -8.610 1.00 94.81 71 ASP A C 1
ATOM 532 O O . ASP A 1 71 ? -0.997 -12.808 -8.571 1.00 94.81 71 ASP A O 1
ATOM 536 N N . ALA A 1 72 ? -2.539 -11.570 -7.509 1.00 94.19 72 ALA A N 1
ATOM 537 C CA . ALA A 1 72 ? -2.271 -12.050 -6.161 1.00 94.19 72 ALA A CA 1
ATOM 538 C C . ALA A 1 72 ? -3.531 -11.915 -5.298 1.00 94.19 72 ALA A C 1
ATOM 540 O O . ALA A 1 72 ? -4.255 -10.922 -5.403 1.00 94.19 72 ALA A O 1
ATOM 541 N N . ASP A 1 73 ? -3.760 -12.899 -4.427 1.00 95.19 73 ASP A N 1
ATOM 542 C CA . ASP A 1 73 ? -4.894 -12.947 -3.497 1.00 95.19 73 ASP A CA 1
ATOM 543 C C . ASP A 1 73 ? -4.635 -12.064 -2.264 1.00 95.19 73 ASP A C 1
ATOM 545 O O . ASP A 1 73 ? -4.421 -12.529 -1.147 1.00 95.19 73 ASP A O 1
ATOM 549 N N . ILE A 1 74 ? -4.526 -10.760 -2.511 1.00 95.00 74 ILE A N 1
ATOM 550 C CA . ILE A 1 74 ? -4.316 -9.718 -1.505 1.00 95.00 74 ILE A CA 1
ATOM 551 C C . ILE A 1 74 ? -5.000 -8.430 -1.981 1.00 95.00 74 ILE A C 1
ATOM 553 O O . ILE A 1 74 ? -4.896 -8.110 -3.171 1.00 95.00 74 ILE A O 1
ATOM 557 N N . PRO A 1 75 ? -5.689 -7.675 -1.104 1.00 97.12 75 PRO A N 1
ATOM 558 C CA . PRO A 1 75 ? -6.242 -6.372 -1.456 1.00 97.12 75 PRO A CA 1
ATOM 559 C C . PRO A 1 75 ? -5.178 -5.407 -1.989 1.00 97.12 75 PRO A C 1
ATOM 561 O O . PRO A 1 75 ? -4.067 -5.322 -1.458 1.00 97.12 75 PRO A O 1
ATOM 564 N N . GLN A 1 76 ? -5.520 -4.661 -3.041 1.00 97.75 76 GLN A N 1
ATOM 565 C CA . GLN A 1 76 ? -4.594 -3.763 -3.737 1.00 97.75 76 GLN A CA 1
ATOM 566 C C . GLN A 1 76 ? -5.221 -2.388 -3.929 1.00 97.75 76 GLN A C 1
ATOM 568 O O . GLN A 1 76 ? -6.335 -2.272 -4.433 1.00 97.75 76 GLN A O 1
ATOM 573 N N . ILE A 1 77 ? -4.486 -1.336 -3.595 1.00 97.75 77 ILE A N 1
ATOM 574 C CA . ILE A 1 77 ? -4.814 0.037 -3.964 1.00 97.75 77 ILE A CA 1
ATOM 575 C C . ILE A 1 77 ? -3.942 0.397 -5.162 1.00 97.75 77 ILE A C 1
ATOM 577 O O . ILE A 1 77 ? -2.725 0.538 -5.038 1.00 97.75 77 ILE A O 1
ATOM 581 N N . VAL A 1 78 ? -4.571 0.522 -6.327 1.00 97.69 78 VAL A N 1
ATOM 582 C CA . VAL A 1 78 ? -3.888 0.898 -7.565 1.00 97.69 78 VAL A CA 1
ATOM 583 C C . VAL A 1 78 ? -3.876 2.417 -7.688 1.00 97.69 78 VAL A C 1
ATOM 585 O O . VAL A 1 78 ? -4.937 3.036 -7.759 1.00 97.69 78 VAL A O 1
ATOM 588 N N . VAL A 1 79 ? -2.687 3.011 -7.711 1.00 97.00 79 VAL A N 1
ATOM 589 C CA . VAL A 1 79 ? -2.454 4.458 -7.851 1.00 97.00 79 VAL A CA 1
ATOM 590 C C . VAL A 1 79 ? -1.665 4.751 -9.126 1.00 97.00 79 VAL A C 1
ATOM 592 O O . VAL A 1 79 ? -1.073 3.851 -9.711 1.00 97.00 79 VAL A O 1
ATOM 595 N N . LEU A 1 80 ? -1.624 6.008 -9.567 1.00 95.25 80 LEU A N 1
ATOM 596 C CA . LEU A 1 80 ? -0.784 6.396 -10.708 1.00 95.25 80 LEU A CA 1
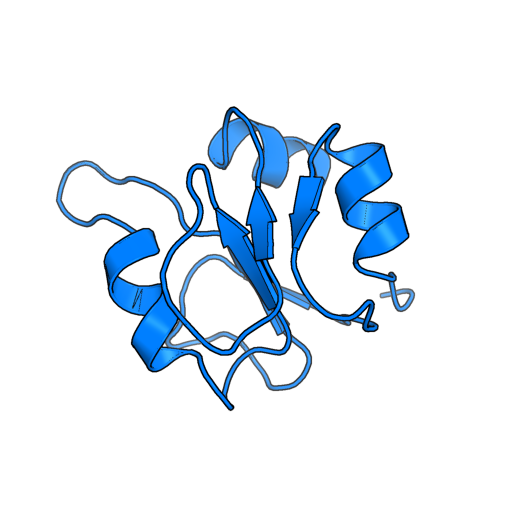ATOM 597 C C . LEU A 1 80 ? 0.710 6.380 -10.350 1.00 95.25 80 LEU A C 1
ATOM 599 O O . LEU A 1 80 ? 1.529 5.870 -11.115 1.00 95.25 80 LEU A O 1
ATOM 603 N N . ASP A 1 81 ? 1.063 6.893 -9.169 1.00 94.69 81 ASP A N 1
ATOM 604 C CA . ASP A 1 81 ? 2.442 6.975 -8.690 1.00 94.69 81 ASP A CA 1
ATOM 605 C C . ASP A 1 81 ? 2.547 6.566 -7.214 1.00 94.69 81 ASP A C 1
ATOM 607 O O . ASP A 1 81 ? 1.946 7.174 -6.328 1.00 94.69 81 ASP A O 1
ATOM 611 N N . THR A 1 82 ? 3.310 5.503 -6.943 1.00 94.38 82 THR A N 1
ATOM 612 C CA . THR A 1 82 ? 3.515 4.973 -5.586 1.00 94.38 82 THR A CA 1
ATOM 613 C C . THR A 1 82 ? 4.434 5.842 -4.728 1.00 94.38 82 THR A C 1
ATOM 615 O O . THR A 1 82 ? 4.319 5.805 -3.505 1.00 94.38 82 THR A O 1
ATOM 618 N N . VAL A 1 83 ? 5.338 6.618 -5.333 1.00 93.50 83 VAL A N 1
ATOM 619 C CA . VAL A 1 83 ? 6.207 7.572 -4.626 1.00 93.50 83 VAL A CA 1
ATOM 620 C C . VAL A 1 83 ? 5.384 8.774 -4.175 1.00 93.50 83 VAL A C 1
ATOM 622 O O . VAL A 1 83 ? 5.468 9.169 -3.012 1.00 93.50 83 VAL A O 1
ATOM 625 N N . GLU A 1 84 ? 4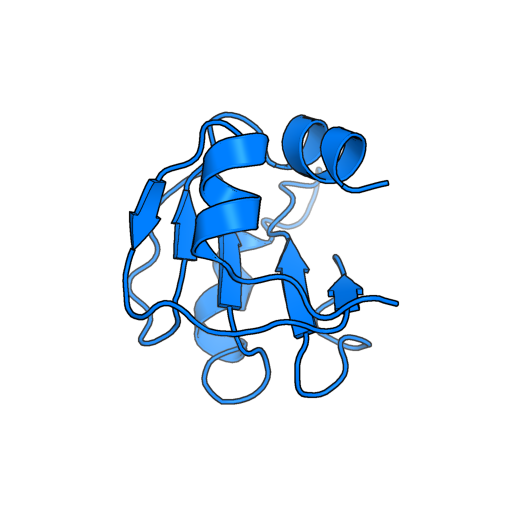.540 9.315 -5.058 1.00 93.81 84 GLU A N 1
ATOM 626 C CA . GLU A 1 84 ? 3.605 10.387 -4.695 1.00 93.81 84 GLU A CA 1
ATOM 627 C C . GLU A 1 84 ? 2.622 9.910 -3.621 1.00 93.81 84 GLU A C 1
ATOM 629 O O . GLU A 1 84 ? 2.413 10.596 -2.619 1.00 93.81 84 GLU A O 1
ATOM 634 N N . ALA A 1 85 ? 2.069 8.705 -3.786 1.00 94.19 85 ALA A N 1
ATOM 635 C CA . ALA A 1 85 ? 1.171 8.115 -2.805 1.00 94.19 85 ALA A CA 1
ATOM 636 C C . ALA A 1 85 ? 1.836 7.960 -1.431 1.00 94.19 85 ALA A C 1
ATOM 638 O O . ALA A 1 85 ? 1.232 8.312 -0.422 1.00 94.19 85 ALA A O 1
ATOM 639 N N . LEU A 1 86 ? 3.089 7.497 -1.380 1.00 91.88 86 LEU A N 1
ATOM 640 C CA . LEU A 1 86 ? 3.848 7.424 -0.132 1.00 91.88 86 LEU A CA 1
ATOM 641 C C . LEU A 1 86 ? 4.032 8.810 0.504 1.00 91.88 86 LEU A C 1
ATOM 643 O O . LEU A 1 86 ? 3.889 8.942 1.715 1.00 91.88 86 LEU A O 1
ATOM 647 N N . GLY A 1 87 ? 4.301 9.839 -0.305 1.00 91.81 87 GLY A N 1
ATOM 648 C CA . GLY A 1 87 ? 4.401 11.222 0.161 1.00 91.81 87 GLY A CA 1
ATOM 649 C C . GLY A 1 87 ? 3.093 11.773 0.740 1.00 91.81 87 GLY A C 1
ATOM 650 O O . GLY A 1 87 ? 3.139 12.518 1.710 1.00 91.81 87 GLY A O 1
ATOM 651 N N . LYS A 1 88 ? 1.935 11.379 0.192 1.00 90.00 88 LYS A N 1
ATOM 652 C CA . LYS A 1 88 ? 0.601 11.743 0.713 1.00 90.00 88 LYS A CA 1
ATOM 653 C C . LYS A 1 88 ? 0.233 11.009 2.015 1.00 90.00 88 LYS A C 1
ATOM 655 O O . LYS A 1 88 ? -0.670 11.448 2.718 1.00 90.00 88 LYS A O 1
ATOM 660 N N . LEU A 1 89 ? 0.892 9.887 2.325 1.00 85.88 89 LEU A N 1
ATOM 661 C CA . LEU A 1 89 ? 0.647 9.093 3.541 1.00 85.88 89 LEU A CA 1
ATOM 662 C C . LEU A 1 89 ? 1.501 9.509 4.747 1.00 85.88 89 LEU A C 1
ATOM 664 O O . LEU A 1 89 ? 1.200 9.070 5.859 1.00 85.88 89 LEU A O 1
ATOM 668 N N . ALA A 1 90 ? 2.572 10.274 4.520 1.00 73.50 90 ALA A N 1
ATOM 669 C CA . ALA A 1 90 ? 3.497 10.754 5.549 1.00 73.50 90 ALA A CA 1
ATOM 670 C C . ALA A 1 90 ? 2.961 12.004 6.264 1.00 73.50 90 ALA A C 1
ATOM 672 O O . ALA A 1 90 ? 3.159 12.084 7.499 1.00 73.50 90 ALA A O 1
#

pLDDT: mean 91.64, std 6.65, range [56.06, 97.75]

Radius of gyration: 11.45 Å; chains: 1; bounding box: 29×26×26 Å